Protein AF-A0A1P8DR64-F1 (afdb_monomer_lite)

Organism: Vibrio parahaemolyticus (NCBI:txid670)

Sequence (59 aa):
MAAKFIEFDSQKEAINHRAKAGGWIFSAFSGKAIWFNTTFTPHKILYHRAVRGLSGEVI

Structure (mmCIF, N/CA/C/O backbone):
data_AF-A0A1P8DR64-F1
#
_entry.id   AF-A0A1P8DR64-F1
#
loop_
_atom_site.group_PDB
_atom_site.id
_atom_site.type_symbol
_atom_site.label_atom_id
_atom_site.label_alt_id
_atom_site.label_comp_id
_atom_site.label_asym_id
_atom_site.label_entity_id
_atom_site.label_seq_id
_atom_site.pdbx_PDB_ins_code
_atom_site.Cartn_x
_atom_site.Cartn_y
_atom_site.Cartn_z
_atom_site.occupancy
_atom_site.B_iso_or_equiv
_atom_site.auth_seq_id
_atom_site.auth_comp_id
_atom_site.auth_asym_id
_atom_site.auth_atom_id
_atom_site.pdbx_PDB_model_num
ATOM 1 N N . MET A 1 1 ? 0.064 -18.814 4.066 1.00 52.41 1 MET A N 1
ATOM 2 C CA . MET A 1 1 ? 0.646 -18.046 2.941 1.00 52.41 1 MET A CA 1
ATOM 3 C C . MET A 1 1 ? 0.424 -16.572 3.253 1.00 52.41 1 MET A C 1
ATOM 5 O O . MET A 1 1 ? -0.725 -16.183 3.391 1.00 52.41 1 MET A O 1
ATOM 9 N N . ALA A 1 2 ? 1.477 -15.792 3.512 1.00 67.94 2 ALA A N 1
ATOM 10 C CA . ALA A 1 2 ? 1.320 -14.381 3.882 1.00 67.94 2 ALA A CA 1
ATOM 11 C C . ALA A 1 2 ? 0.813 -13.556 2.684 1.00 67.94 2 ALA A C 1
ATOM 13 O O . ALA A 1 2 ? 1.205 -13.824 1.544 1.00 67.94 2 ALA A O 1
ATOM 14 N N . ALA A 1 3 ? -0.053 -12.568 2.932 1.00 77.75 3 ALA A N 1
ATOM 15 C CA . ALA A 1 3 ? -0.555 -11.680 1.886 1.00 77.75 3 ALA A CA 1
ATOM 16 C C . ALA A 1 3 ? 0.601 -10.897 1.235 1.00 77.75 3 ALA A C 1
ATOM 18 O O . ALA A 1 3 ? 1.538 -10.457 1.906 1.00 77.75 3 ALA A O 1
ATOM 19 N N . LYS A 1 4 ? 0.550 -10.739 -0.094 1.00 91.25 4 LYS A N 1
ATOM 20 C CA . LYS A 1 4 ? 1.555 -9.976 -0.856 1.00 91.25 4 LYS A CA 1
ATOM 21 C C . LYS A 1 4 ? 1.261 -8.474 -0.859 1.00 91.25 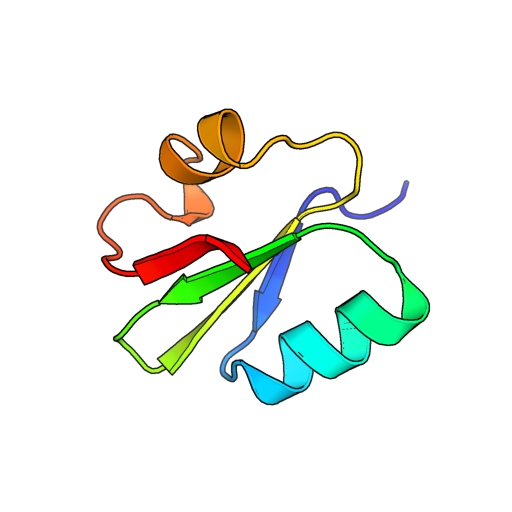4 LYS A C 1
ATOM 23 O O . LYS A 1 4 ? 2.193 -7.677 -0.812 1.00 91.25 4 LYS A O 1
ATOM 28 N N . PHE A 1 5 ? -0.018 -8.115 -0.886 1.00 94.31 5 PHE A N 1
ATOM 29 C CA . PHE A 1 5 ? -0.515 -6.751 -0.756 1.00 94.31 5 PHE A CA 1
ATOM 30 C C . PHE A 1 5 ? -1.935 -6.772 -0.171 1.00 94.31 5 PHE A C 1
ATOM 32 O O . PHE A 1 5 ? -2.600 -7.809 -0.239 1.00 94.31 5 PHE A O 1
ATOM 39 N N . ILE A 1 6 ? -2.370 -5.659 0.423 1.00 95.31 6 ILE A N 1
ATOM 40 C CA . ILE A 1 6 ? -3.695 -5.482 1.040 1.00 95.31 6 ILE A CA 1
ATOM 41 C C . ILE A 1 6 ? -4.189 -4.068 0.723 1.00 95.31 6 ILE A C 1
ATOM 43 O O . ILE A 1 6 ? -3.430 -3.112 0.866 1.00 95.31 6 ILE A O 1
ATOM 47 N N . GLU A 1 7 ? -5.442 -3.940 0.298 1.00 95.31 7 GLU A N 1
ATOM 48 C CA . GLU A 1 7 ? -6.094 -2.652 0.045 1.00 95.31 7 GLU A CA 1
ATOM 49 C C . GLU A 1 7 ? -6.837 -2.176 1.297 1.00 95.31 7 GLU A C 1
ATOM 51 O O . GLU A 1 7 ? -7.421 -2.976 2.026 1.00 95.31 7 GLU A O 1
ATOM 56 N N . PHE A 1 8 ? -6.794 -0.871 1.533 1.00 95.12 8 PHE A N 1
ATOM 57 C CA . PHE A 1 8 ? -7.420 -0.179 2.649 1.00 95.12 8 PHE A CA 1
ATOM 58 C C . PHE A 1 8 ? -8.181 1.039 2.130 1.00 95.12 8 PHE A C 1
ATOM 60 O O . PHE A 1 8 ? -7.712 1.747 1.231 1.00 95.12 8 PHE A O 1
ATOM 67 N N . ASP A 1 9 ? -9.319 1.332 2.752 1.00 93.12 9 ASP A N 1
ATOM 68 C CA . ASP A 1 9 ? -10.120 2.514 2.421 1.00 93.12 9 ASP A CA 1
ATOM 69 C C . ASP A 1 9 ? -9.542 3.800 3.032 1.00 93.12 9 ASP A C 1
ATOM 71 O O . ASP A 1 9 ? -9.938 4.902 2.657 1.00 93.12 9 ASP A O 1
ATOM 75 N N . SER A 1 10 ? -8.573 3.675 3.947 1.00 92.62 10 SER A N 1
ATOM 76 C CA . SER A 1 10 ? -7.871 4.803 4.554 1.00 92.62 10 SER A CA 1
ATOM 77 C C . SER A 1 10 ? -6.374 4.549 4.712 1.00 92.62 10 SER A C 1
ATOM 79 O O . SER A 1 10 ? -5.932 3.493 5.172 1.00 92.62 10 SER A O 1
ATOM 81 N N . GLN A 1 11 ? -5.580 5.593 4.460 1.00 94.00 11 GLN A N 1
ATOM 82 C CA . GLN A 1 11 ? -4.148 5.628 4.769 1.00 94.00 11 GLN A CA 1
ATOM 83 C C . GLN A 1 11 ? -3.844 5.262 6.231 1.00 94.00 11 GLN A C 1
ATOM 85 O O . GLN A 1 11 ? -2.848 4.593 6.506 1.00 94.00 11 GLN A O 1
ATOM 90 N N . LYS A 1 12 ? -4.716 5.636 7.175 1.00 94.62 12 LYS A N 1
ATOM 91 C CA . LYS A 1 12 ? -4.531 5.340 8.603 1.00 94.62 12 LYS A CA 1
ATOM 92 C C . LYS A 1 12 ? -4.514 3.836 8.885 1.00 94.62 12 LYS A C 1
ATOM 94 O O . LYS A 1 12 ? -3.711 3.369 9.691 1.00 94.62 12 LYS A O 1
ATOM 99 N N . GLU A 1 13 ? -5.377 3.072 8.224 1.00 94.75 13 GLU A N 1
ATOM 100 C CA . GLU A 1 13 ? -5.448 1.619 8.401 1.00 94.75 13 GLU A CA 1
ATOM 101 C C . GLU A 1 13 ? -4.208 0.932 7.824 1.00 94.75 13 GLU A C 1
ATOM 103 O O . GLU A 1 13 ? -3.609 0.080 8.486 1.00 94.75 13 GLU A O 1
ATOM 108 N N . ALA A 1 14 ? -3.754 1.382 6.649 1.00 95.31 14 ALA A N 1
ATOM 109 C CA . ALA A 1 14 ? -2.522 0.899 6.037 1.00 95.31 14 ALA A CA 1
ATOM 110 C C . ALA A 1 14 ? -1.291 1.181 6.920 1.00 95.31 14 ALA A C 1
ATOM 112 O O . ALA A 1 14 ? -0.437 0.307 7.083 1.00 95.31 14 ALA A O 1
ATOM 113 N N . ILE A 1 15 ? -1.216 2.364 7.545 1.00 95.69 15 ILE A N 1
ATOM 114 C CA . ILE A 1 15 ? -0.149 2.728 8.495 1.00 95.69 15 ILE A CA 1
ATOM 115 C C . ILE A 1 15 ? -0.180 1.818 9.727 1.00 95.69 15 ILE A C 1
ATOM 117 O O . ILE A 1 15 ? 0.856 1.270 10.109 1.00 95.69 15 ILE A O 1
ATOM 121 N N . ASN A 1 16 ? -1.358 1.596 10.317 1.00 95.88 16 ASN A N 1
ATOM 122 C CA . ASN A 1 16 ? -1.515 0.693 11.460 1.00 95.88 16 ASN A CA 1
ATOM 123 C C . ASN A 1 16 ? -1.089 -0.745 11.125 1.00 95.88 16 ASN A C 1
ATOM 125 O O . ASN A 1 16 ? -0.496 -1.427 11.964 1.00 95.88 16 ASN A O 1
ATOM 129 N N . HIS A 1 17 ? -1.370 -1.209 9.904 1.00 95.06 17 HIS A N 1
ATOM 130 C CA . HIS A 1 17 ? -0.915 -2.511 9.425 1.00 95.06 17 HIS A CA 1
ATOM 131 C C . HIS A 1 17 ? 0.609 -2.548 9.235 1.00 95.06 17 HIS A C 1
ATOM 133 O O . HIS A 1 17 ? 1.275 -3.454 9.744 1.00 95.06 17 HIS A O 1
ATOM 139 N N . ARG A 1 18 ? 1.187 -1.536 8.573 1.00 95.19 18 ARG A N 1
ATOM 140 C CA . ARG A 1 18 ? 2.640 -1.410 8.366 1.00 95.19 18 ARG A CA 1
ATOM 141 C C . ARG A 1 18 ? 3.415 -1.396 9.680 1.00 95.19 18 ARG A C 1
ATOM 143 O O . ARG A 1 18 ? 4.466 -2.023 9.750 1.00 95.19 18 ARG A O 1
ATOM 150 N N . ALA A 1 19 ? 2.894 -0.754 10.725 1.00 94.38 19 ALA A N 1
ATOM 151 C CA . ALA A 1 19 ? 3.537 -0.727 12.040 1.00 94.38 19 ALA A CA 1
ATOM 152 C C . ALA A 1 19 ? 3.777 -2.134 12.626 1.00 94.38 19 ALA A C 1
ATOM 154 O O . ALA A 1 19 ? 4.696 -2.321 13.416 1.00 94.38 19 ALA A O 1
ATOM 155 N N . LYS A 1 20 ? 2.973 -3.129 12.223 1.00 93.44 20 LYS A N 1
ATOM 156 C CA . LYS A 1 20 ? 3.090 -4.528 12.664 1.00 93.44 20 LYS A CA 1
ATOM 157 C C . LYS A 1 20 ? 3.802 -5.417 11.642 1.00 93.44 20 LYS A C 1
ATOM 159 O O . LYS A 1 20 ? 4.515 -6.335 12.029 1.00 93.44 20 LYS A O 1
ATOM 164 N N . ALA A 1 21 ? 3.585 -5.170 10.349 1.00 93.00 21 ALA A N 1
ATOM 165 C CA . ALA A 1 21 ? 4.008 -6.056 9.261 1.00 93.00 21 ALA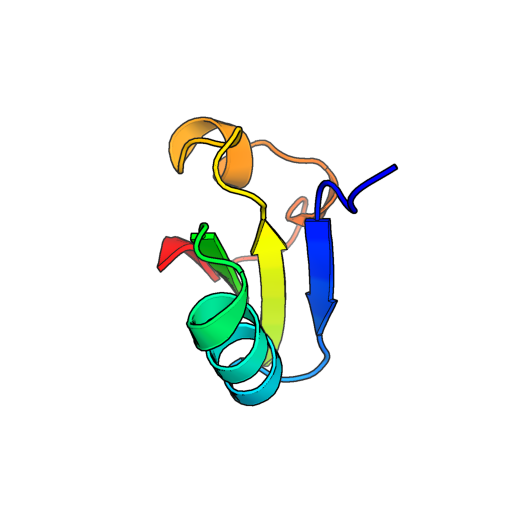 A CA 1
ATOM 166 C C . ALA A 1 21 ? 5.229 -5.553 8.460 1.00 93.00 21 ALA A C 1
ATOM 168 O O . ALA A 1 21 ? 5.725 -6.269 7.588 1.00 93.00 21 ALA A O 1
ATOM 169 N N . GLY A 1 22 ? 5.709 -4.332 8.717 1.00 94.19 22 GLY A N 1
ATOM 170 C CA . GLY A 1 22 ? 6.732 -3.668 7.905 1.00 94.19 22 GLY A CA 1
ATOM 171 C C . GLY A 1 22 ? 6.227 -3.341 6.498 1.00 94.19 22 GLY A C 1
ATOM 172 O O . GLY A 1 22 ? 5.027 -3.195 6.286 1.00 94.19 22 GLY A O 1
ATOM 173 N N . GLY A 1 23 ? 7.130 -3.235 5.522 1.00 94.88 23 GLY A N 1
ATOM 174 C CA . GLY A 1 23 ? 6.776 -3.036 4.113 1.00 94.88 23 GLY A CA 1
ATOM 175 C C . GLY A 1 23 ? 6.499 -1.581 3.724 1.00 94.88 23 GLY A C 1
ATOM 176 O O . GLY A 1 23 ? 6.946 -0.643 4.390 1.00 94.88 23 GLY A O 1
ATOM 177 N N . TRP A 1 24 ? 5.775 -1.427 2.619 1.00 95.94 24 TRP A N 1
ATOM 178 C CA . TRP A 1 24 ? 5.540 -0.162 1.923 1.00 95.94 24 TRP A CA 1
ATOM 179 C C . TRP A 1 24 ? 4.050 0.127 1.811 1.00 95.94 24 TRP A C 1
ATOM 181 O O . TRP A 1 24 ? 3.241 -0.798 1.749 1.00 95.94 24 TRP A O 1
ATOM 191 N N . ILE A 1 25 ? 3.683 1.400 1.737 1.00 96.88 25 ILE A N 1
ATOM 192 C CA . ILE A 1 25 ? 2.308 1.825 1.491 1.00 96.88 25 ILE A CA 1
ATOM 193 C C . ILE A 1 25 ? 2.287 2.677 0.230 1.00 96.88 25 ILE A C 1
ATOM 195 O O . ILE A 1 25 ? 3.031 3.639 0.120 1.00 96.88 25 ILE A O 1
ATOM 199 N N . PHE A 1 26 ? 1.407 2.356 -0.708 1.00 97.19 26 PHE A N 1
ATOM 200 C CA . PHE A 1 26 ? 0.994 3.292 -1.743 1.00 97.19 26 PHE A CA 1
ATOM 201 C C . PHE A 1 26 ? -0.215 4.079 -1.235 1.00 97.19 26 PHE A C 1
ATOM 203 O O . PHE A 1 26 ? -1.264 3.489 -0.976 1.00 97.19 26 PHE A O 1
ATOM 210 N N . SER A 1 27 ? -0.070 5.391 -1.073 1.00 96.50 27 SER A N 1
ATOM 211 C CA . SER A 1 27 ? -1.139 6.308 -0.679 1.00 96.50 27 SER A CA 1
ATOM 212 C C . SER A 1 27 ? -1.706 6.979 -1.924 1.00 96.50 27 SER A C 1
ATOM 214 O O . SER A 1 27 ? -1.033 7.798 -2.551 1.00 96.50 27 SER A O 1
ATOM 216 N N . ALA A 1 28 ? -2.926 6.613 -2.320 1.00 95.38 28 ALA A N 1
ATOM 217 C CA . ALA A 1 28 ? -3.591 7.233 -3.457 1.00 95.38 28 ALA A CA 1
ATOM 218 C C . ALA A 1 28 ? -4.206 8.573 -3.037 1.00 95.38 28 ALA A C 1
ATOM 220 O O . ALA A 1 28 ? -4.869 8.662 -2.005 1.00 95.38 28 ALA A O 1
ATOM 221 N N . PHE A 1 29 ? -4.119 9.595 -3.890 1.00 93.75 29 PHE A N 1
ATOM 222 C CA . PHE A 1 29 ? -4.737 10.903 -3.621 1.00 93.75 29 PHE A CA 1
ATOM 223 C C . PHE A 1 29 ? -6.268 10.844 -3.508 1.00 93.75 29 PHE A C 1
ATOM 225 O O . PHE A 1 29 ? -6.885 11.736 -2.940 1.00 93.75 29 PHE A O 1
ATOM 232 N N . SER A 1 30 ? -6.884 9.763 -3.998 1.00 91.06 30 SER A N 1
ATOM 233 C CA . SER A 1 30 ? -8.307 9.461 -3.788 1.00 91.06 30 SER A CA 1
ATOM 234 C C . SER A 1 30 ? -8.690 9.133 -2.333 1.00 91.06 30 SER A C 1
ATOM 236 O O . SER A 1 30 ? -9.875 9.009 -2.044 1.00 91.06 30 SER A O 1
ATOM 238 N N . GLY A 1 31 ? -7.717 8.952 -1.432 1.00 90.50 31 GLY A N 1
ATOM 239 C CA . GLY A 1 31 ? -7.925 8.574 -0.026 1.00 90.50 31 GLY A CA 1
ATOM 240 C C . GLY A 1 31 ? -7.707 7.085 0.273 1.00 90.50 31 GLY A C 1
ATOM 241 O O . GLY A 1 31 ? -7.479 6.724 1.428 1.00 90.50 31 GLY A O 1
ATOM 242 N N . LYS A 1 32 ? -7.700 6.232 -0.760 1.00 93.69 32 LYS A N 1
ATOM 243 C CA . LYS A 1 32 ? -7.367 4.803 -0.648 1.00 93.69 32 LYS A CA 1
ATOM 244 C C . LYS A 1 32 ? -5.884 4.590 -0.368 1.00 93.69 32 LYS A C 1
ATOM 246 O O . LYS A 1 32 ? -5.040 5.356 -0.832 1.00 93.69 32 LYS A O 1
ATOM 251 N N . ALA A 1 33 ? -5.552 3.492 0.299 1.00 96.81 33 ALA A N 1
ATOM 252 C CA . ALA A 1 33 ? -4.169 3.091 0.511 1.00 96.81 33 ALA A CA 1
ATOM 253 C C . ALA A 1 33 ? -3.971 1.598 0.265 1.00 96.81 33 ALA A C 1
ATOM 255 O O . ALA A 1 33 ? -4.853 0.788 0.518 1.00 96.81 33 ALA A O 1
ATOM 256 N N . ILE A 1 34 ? -2.796 1.220 -0.226 1.00 96.94 34 ILE A N 1
ATOM 257 C CA . ILE A 1 34 ? -2.462 -0.175 -0.511 1.00 96.94 34 ILE A CA 1
ATOM 258 C C . ILE A 1 34 ? -1.146 -0.501 0.170 1.00 96.94 34 ILE A C 1
ATOM 260 O O . ILE A 1 34 ? -0.116 0.100 -0.123 1.00 96.94 34 ILE A O 1
ATOM 264 N N . TRP A 1 35 ? -1.170 -1.463 1.078 1.00 97.31 35 TRP A N 1
ATOM 265 C CA . TRP A 1 35 ? 0.030 -1.990 1.703 1.00 97.31 35 TRP A CA 1
ATOM 266 C C . TRP A 1 35 ? 0.661 -3.071 0.828 1.00 97.31 35 TRP A C 1
ATOM 268 O O . TRP A 1 35 ? -0.038 -3.934 0.300 1.00 97.31 35 TRP A O 1
ATOM 278 N N . PHE A 1 36 ? 1.985 -3.073 0.743 1.00 96.94 36 PHE A N 1
ATOM 279 C CA . PHE A 1 36 ? 2.799 -4.076 0.071 1.00 96.94 36 PHE A CA 1
ATOM 280 C C . PHE A 1 36 ? 3.825 -4.644 1.044 1.00 96.94 36 PHE A C 1
ATOM 282 O O . PHE A 1 36 ? 4.461 -3.908 1.802 1.00 96.94 36 PHE A O 1
ATOM 289 N N . ASN A 1 37 ? 4.028 -5.960 0.999 1.00 95.25 37 ASN A N 1
ATOM 290 C CA . ASN A 1 37 ? 5.011 -6.600 1.865 1.00 95.25 37 ASN A CA 1
ATOM 291 C C . ASN A 1 37 ? 6.463 -6.215 1.495 1.00 95.25 37 ASN A C 1
ATOM 293 O O . ASN A 1 37 ? 6.740 -5.614 0.455 1.00 95.25 37 ASN A O 1
ATOM 297 N N . THR A 1 38 ? 7.418 -6.612 2.336 1.00 94.00 38 THR A N 1
ATOM 298 C CA . THR A 1 38 ? 8.846 -6.267 2.198 1.00 94.00 38 THR A CA 1
ATOM 299 C C . THR A 1 38 ? 9.543 -6.861 0.970 1.00 94.00 38 THR A C 1
ATOM 301 O O . THR A 1 38 ? 10.667 -6.473 0.669 1.00 94.00 38 THR A O 1
ATOM 304 N N . THR A 1 39 ? 8.902 -7.775 0.233 1.00 94.31 39 THR A N 1
ATOM 305 C CA . THR A 1 39 ? 9.467 -8.330 -1.012 1.00 94.31 39 THR A CA 1
ATOM 306 C C . THR A 1 39 ? 9.298 -7.392 -2.211 1.00 94.31 39 THR A C 1
ATOM 308 O O . THR A 1 39 ? 9.932 -7.586 -3.252 1.00 94.31 39 THR A O 1
ATOM 311 N N . PHE A 1 40 ? 8.456 -6.362 -2.075 1.00 94.31 40 PHE A N 1
ATOM 312 C CA . PHE A 1 40 ? 8.293 -5.312 -3.071 1.00 94.3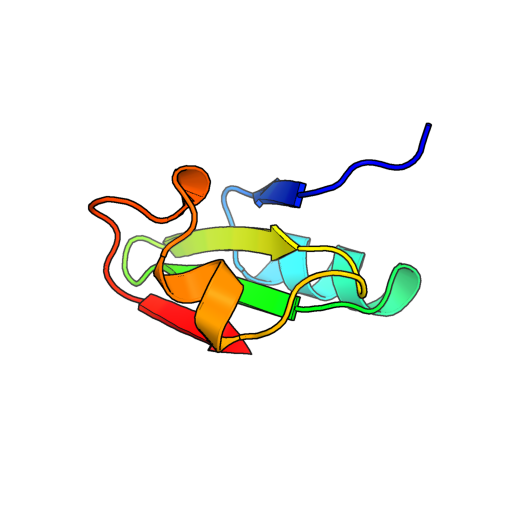1 40 PHE A CA 1
ATOM 313 C C . PHE A 1 40 ? 9.304 -4.182 -2.866 1.00 94.31 40 PHE A C 1
ATOM 315 O O . PHE A 1 40 ? 9.753 -3.899 -1.756 1.00 94.31 40 PHE A O 1
ATOM 322 N N . THR A 1 41 ? 9.630 -3.505 -3.964 1.00 93.19 41 THR A N 1
ATOM 323 C CA . THR A 1 41 ? 10.396 -2.256 -3.963 1.00 93.19 41 THR A CA 1
ATOM 324 C C . THR A 1 41 ? 9.502 -1.114 -4.446 1.00 93.19 41 THR A C 1
ATOM 326 O O . THR A 1 41 ? 8.584 -1.379 -5.228 1.00 93.19 41 THR A O 1
ATOM 329 N N . PRO A 1 42 ? 9.774 0.149 -4.068 1.00 91.31 42 PRO A N 1
ATOM 330 C CA . PRO A 1 42 ? 8.967 1.292 -4.500 1.00 91.31 42 PRO A CA 1
ATOM 331 C C . PRO A 1 42 ? 8.770 1.351 -6.017 1.00 91.31 42 PRO A C 1
ATOM 333 O O . PRO A 1 42 ? 7.647 1.486 -6.492 1.00 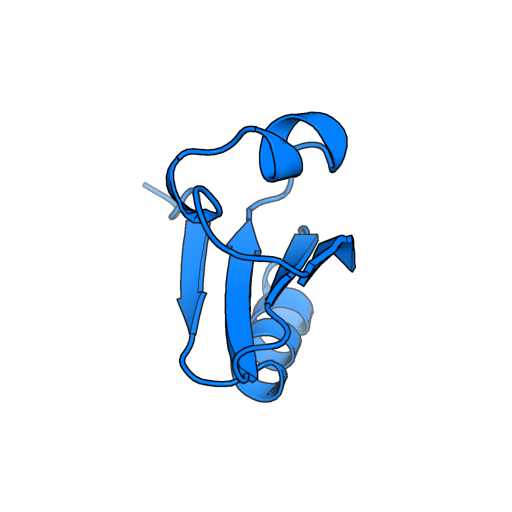91.31 42 PRO A O 1
ATOM 336 N N . HIS A 1 43 ? 9.836 1.115 -6.790 1.00 92.25 43 HIS A N 1
ATOM 337 C CA . HIS A 1 43 ? 9.748 1.043 -8.248 1.00 92.25 43 HIS A CA 1
ATOM 338 C C . HIS A 1 43 ? 8.761 -0.041 -8.709 1.00 92.25 43 HIS A C 1
ATOM 340 O 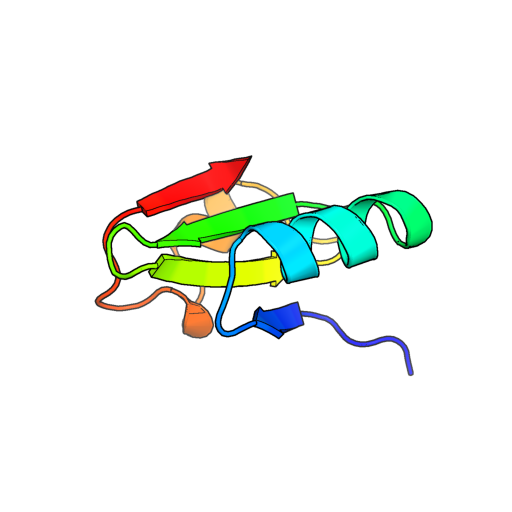O . HIS A 1 43 ? 7.883 0.237 -9.513 1.00 92.25 43 HIS A O 1
ATOM 346 N N . LYS A 1 44 ? 8.839 -1.272 -8.179 1.00 93.19 44 LYS A N 1
ATOM 347 C CA . LYS A 1 44 ? 7.896 -2.348 -8.541 1.00 93.19 44 LYS A CA 1
ATOM 348 C C . LYS A 1 44 ? 6.454 -2.032 -8.139 1.00 93.19 44 LYS A C 1
ATOM 350 O O . LYS A 1 44 ? 5.540 -2.471 -8.830 1.00 93.19 44 LYS A O 1
ATOM 355 N N . ILE A 1 45 ? 6.257 -1.299 -7.043 1.00 94.88 45 ILE A N 1
ATOM 356 C CA . ILE A 1 45 ? 4.933 -0.886 -6.568 1.00 94.88 45 ILE A CA 1
ATOM 357 C C . ILE A 1 45 ? 4.290 0.079 -7.560 1.00 94.88 45 ILE A C 1
ATOM 359 O O . ILE A 1 45 ? 3.145 -0.147 -7.927 1.00 94.88 45 ILE A O 1
ATOM 363 N N . LEU A 1 46 ? 5.028 1.075 -8.061 1.00 91.81 46 LEU A N 1
ATOM 364 C CA . LEU A 1 46 ? 4.507 2.065 -9.018 1.00 91.81 46 LEU A CA 1
ATOM 365 C C . LEU A 1 46 ? 4.008 1.448 -10.337 1.00 91.81 46 LEU A C 1
ATOM 367 O O . LEU A 1 46 ? 3.099 1.986 -10.960 1.00 91.81 46 LEU A O 1
ATOM 371 N N . TYR A 1 47 ? 4.555 0.299 -10.745 1.00 92.00 47 TYR A N 1
ATOM 372 C CA . TYR A 1 47 ? 4.096 -0.451 -11.924 1.00 92.00 47 TYR A CA 1
ATOM 373 C C . TYR A 1 47 ? 3.168 -1.627 -11.577 1.00 92.00 47 TYR A C 1
ATOM 375 O O . TYR A 1 47 ? 2.819 -2.428 -12.449 1.00 92.00 47 TYR A O 1
ATOM 383 N N . HIS A 1 48 ? 2.769 -1.783 -10.313 1.00 93.94 48 HIS A N 1
ATOM 384 C CA . HIS A 1 48 ? 1.917 -2.889 -9.896 1.00 93.94 48 HIS A CA 1
ATOM 385 C C . HIS A 1 48 ? 0.472 -2.674 -10.356 1.00 93.94 48 HIS A C 1
ATOM 387 O O . HIS A 1 48 ? -0.085 -1.584 -10.259 1.00 93.94 48 HIS A O 1
ATOM 393 N N . ARG A 1 49 ? -0.198 -3.749 -10.784 1.00 94.31 49 ARG A N 1
ATOM 394 C CA . ARG A 1 49 ? -1.591 -3.675 -11.261 1.00 94.31 49 ARG A CA 1
ATOM 395 C C . ARG A 1 49 ? -2.573 -3.070 -10.248 1.00 94.31 49 ARG A C 1
ATOM 397 O O . ARG A 1 49 ? -3.555 -2.480 -10.668 1.00 94.31 49 ARG A O 1
ATOM 404 N N . ALA A 1 50 ? -2.303 -3.213 -8.948 1.00 92.50 50 ALA A N 1
ATOM 405 C CA . ALA A 1 50 ? -3.165 -2.693 -7.880 1.00 92.50 50 ALA A CA 1
ATOM 406 C C . ALA A 1 50 ? -3.156 -1.157 -7.788 1.00 92.50 50 ALA A C 1
ATOM 408 O O . ALA A 1 50 ? -4.113 -0.576 -7.301 1.00 92.50 50 ALA A O 1
ATOM 409 N N . VAL A 1 51 ? -2.105 -0.494 -8.286 1.00 93.31 51 VAL A N 1
ATOM 410 C CA . VAL A 1 51 ? -2.033 0.979 -8.324 1.00 93.31 51 VAL A CA 1
ATOM 411 C C . VAL A 1 51 ? -2.335 1.540 -9.717 1.00 93.31 51 VAL A C 1
ATOM 413 O O . VAL A 1 51 ? -2.257 2.744 -9.942 1.00 93.31 51 VAL A O 1
ATOM 416 N N . ARG A 1 52 ? -2.676 0.681 -10.688 1.00 92.50 52 ARG A N 1
ATOM 417 C CA . ARG A 1 52 ? -2.900 1.098 -12.074 1.00 92.50 52 ARG A CA 1
ATOM 418 C C . ARG A 1 52 ? -4.112 2.025 -12.157 1.00 92.50 52 ARG A C 1
ATOM 420 O O . ARG A 1 52 ? -5.214 1.643 -11.782 1.00 92.50 52 ARG A O 1
ATOM 427 N N . GLY A 1 53 ? -3.904 3.216 -12.715 1.00 91.44 53 GLY A N 1
ATOM 428 C CA . GLY A 1 53 ? -4.945 4.243 -12.821 1.00 91.44 53 GLY A CA 1
ATOM 429 C C . GLY A 1 53 ? -5.146 5.057 -11.540 1.00 91.44 53 GLY A C 1
ATOM 430 O O . GLY A 1 53 ? -6.032 5.905 -11.508 1.00 91.44 53 GLY A O 1
ATOM 431 N N . LEU A 1 54 ? -4.327 4.831 -10.508 1.00 92.00 54 LEU A N 1
ATOM 432 C CA . LEU A 1 54 ? -4.296 5.648 -9.302 1.00 92.00 54 LEU A CA 1
ATOM 433 C C . LEU A 1 54 ? -3.093 6.592 -9.349 1.00 92.00 54 LEU A C 1
ATOM 435 O O . LEU A 1 54 ? -1.974 6.178 -9.647 1.00 92.00 54 LEU A O 1
ATOM 439 N N . SER A 1 55 ? -3.326 7.85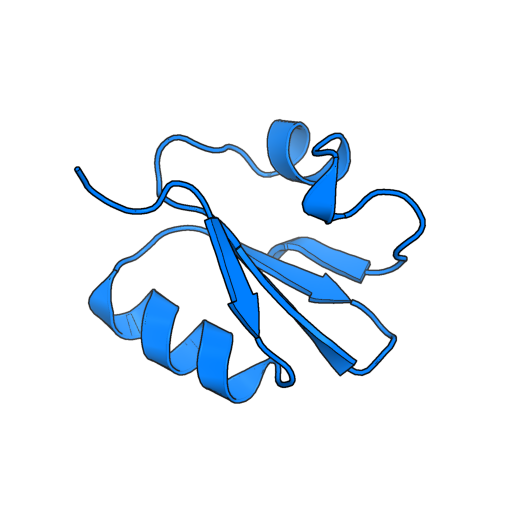3 -8.999 1.00 93.50 55 SER A N 1
ATOM 440 C CA . SER A 1 55 ? -2.262 8.815 -8.708 1.00 93.50 55 SER A CA 1
ATOM 441 C C . SER A 1 55 ? -2.010 8.835 -7.205 1.00 93.50 55 SER A C 1
ATOM 443 O O . SER A 1 55 ? -2.963 8.842 -6.419 1.00 93.50 55 SER A O 1
ATOM 445 N N . GLY A 1 56 ? -0.744 8.834 -6.802 1.00 93.50 56 GLY A N 1
ATOM 446 C CA . GLY A 1 56 ? -0.367 8.748 -5.399 1.00 93.50 56 GLY A CA 1
ATOM 447 C C . GLY A 1 56 ? 1.137 8.679 -5.192 1.00 93.50 56 GLY A C 1
ATOM 448 O O . GLY A 1 56 ? 1.918 8.852 -6.129 1.00 93.50 56 GLY A O 1
ATOM 449 N N . GLU A 1 57 ? 1.528 8.388 -3.960 1.00 94.44 57 GLU A N 1
ATOM 450 C CA . GLU A 1 57 ? 2.922 8.292 -3.531 1.00 94.44 57 GLU A CA 1
ATOM 451 C C . GLU A 1 57 ? 3.190 6.993 -2.767 1.00 94.44 57 GLU A C 1
ATOM 453 O O . GLU A 1 57 ? 2.276 6.380 -2.213 1.00 94.44 57 GLU A O 1
ATOM 458 N N . VAL A 1 58 ? 4.452 6.560 -2.740 1.00 95.00 58 VAL A N 1
ATOM 459 C CA . VAL A 1 58 ? 4.890 5.411 -1.939 1.00 95.00 58 VAL A CA 1
ATOM 460 C C . VAL A 1 58 ? 5.594 5.923 -0.688 1.00 95.00 58 VAL A C 1
ATOM 462 O O . VAL A 1 58 ? 6.534 6.707 -0.794 1.00 95.00 58 VAL A O 1
ATOM 465 N N . ILE A 1 59 ? 5.160 5.439 0.474 1.00 91.62 59 ILE A N 1
ATOM 466 C CA . ILE A 1 59 ? 5.643 5.805 1.812 1.00 91.62 59 ILE A CA 1
ATOM 467 C C . ILE A 1 59 ? 6.033 4.586 2.640 1.00 91.62 59 ILE A C 1
ATOM 469 O O . ILE A 1 59 ? 5.432 3.495 2.501 1.00 91.62 59 ILE A O 1
#

Radius of gyration: 10.18 Å; chains: 1; bounding box: 20×29×26 Å

pLDDT: mean 92.69, std 6.81, range [52.41, 97.31]

Secondary structure (DSSP, 8-state):
---SEEEESSHHHHHHHHHHH-SEEEEETTS-EEEE-TT--HHHHHTSGGGTT--EEE-

Foldseek 3Di:
DDDQKDKDQAPVVLVVVCVPQPAKKWQFPNRIIMGGHPVDDQVNVCVDPVCVPTDTHMD